Protein AF-A0A5C7R7T3-F1 (afdb_monomer)

Sequence (91 aa):
MSKVIQFLEAMGSNAAMARMSIADYQAAVAALELDEQQRESLLQRDHVALGRTLGARDTLLCLICLPHDDEEKQSPPDQDDREEETPPPPQ

Secondary structure (DSSP, 8-state):
--HHHHHHHHHHH-TTGGG--HHHHHHHHHHS---HHHHHHHHTT-HHHHHHHTT--S----------------PPP--------PPPPP-

Radius of gyration: 28.33 Å; Cα contacts (8 Å, |Δi|>4): 31; chains: 1; bounding box: 79×41×46 Å

Mean predicted aligned error: 14.03 Å

Nearest PDB structures (foldseek):
  6mjf-assembly3_E  TM=7.513E-01  e=4.843E-01  Dendrothele bispora CBS 962.96
  7ltc-assembly1_B  TM=6.426E-01  e=2.539E+00  Shewanella oneidensis MR-1
  2kqz-assembly1_A  TM=3.925E-01  e=9.080E+00  Homo sapiens

pLDDT: mean 80.74, std 14.45, range [49.06, 94.62]

Structure (mmCIF, N/CA/C/O backbone):
data_AF-A0A5C7R7T3-F1
#
_entry.id   AF-A0A5C7R7T3-F1
#
loop_
_atom_site.group_PDB
_atom_site.id
_atom_site.type_symbol
_atom_site.label_atom_id
_atom_site.label_alt_id
_atom_site.label_comp_id
_atom_site.label_asym_id
_atom_site.label_entity_id
_atom_site.label_seq_id
_atom_site.pdbx_PDB_ins_code
_atom_site.Cartn_x
_atom_site.Cartn_y
_atom_site.Cartn_z
_atom_site.occupancy
_atom_site.B_iso_or_equiv
_atom_site.auth_seq_id
_atom_site.auth_comp_id
_atom_site.auth_asym_id
_atom_site.auth_atom_id
_atom_site.pdbx_PDB_model_num
ATOM 1 N N . MET A 1 1 ? -9.072 -5.443 -13.402 1.00 61.19 1 MET A N 1
ATOM 2 C CA . MET A 1 1 ? -8.242 -4.523 -12.590 1.00 61.19 1 MET A CA 1
ATOM 3 C C . MET A 1 1 ? -8.141 -5.064 -11.172 1.00 61.19 1 MET A C 1
ATOM 5 O O . MET A 1 1 ? -9.147 -5.547 -10.669 1.00 61.19 1 MET A O 1
ATOM 9 N N . SER A 1 2 ? -6.968 -4.993 -10.535 1.00 83.19 2 SER A N 1
ATOM 10 C CA . SER A 1 2 ? -6.790 -5.415 -9.133 1.00 83.19 2 SER A CA 1
ATOM 11 C 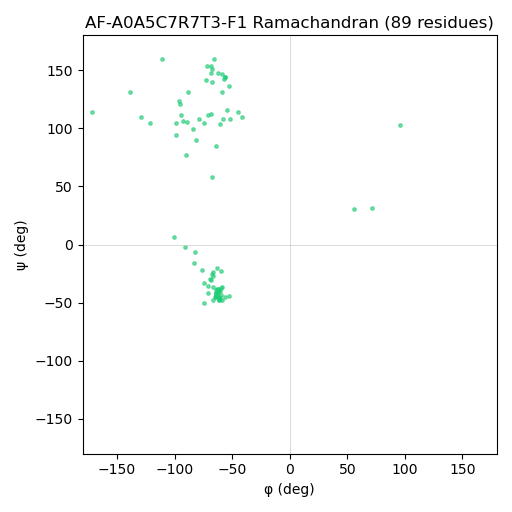C . SER A 1 2 ? -7.542 -4.479 -8.174 1.00 83.19 2 SER A C 1
ATOM 13 O O . SER A 1 2 ? -7.541 -3.264 -8.386 1.00 83.19 2 SER A O 1
ATOM 15 N N . LYS A 1 3 ? -8.179 -5.032 -7.128 1.00 89.50 3 LYS A N 1
ATOM 16 C CA . LYS A 1 3 ? -8.886 -4.262 -6.082 1.00 89.50 3 LYS A CA 1
ATOM 17 C C . LYS A 1 3 ? -7.938 -3.288 -5.365 1.00 89.50 3 LYS A C 1
ATOM 19 O O . LYS A 1 3 ? -8.318 -2.156 -5.088 1.00 89.50 3 LYS A O 1
ATOM 24 N N . VAL A 1 4 ? -6.681 -3.697 -5.155 1.00 91.19 4 VAL A N 1
ATOM 25 C CA . VAL A 1 4 ? -5.631 -2.851 -4.563 1.00 91.19 4 VAL A CA 1
ATOM 26 C C . VAL A 1 4 ? -5.357 -1.619 -5.418 1.00 91.19 4 VAL A C 1
ATOM 28 O O . VAL A 1 4 ? -5.316 -0.510 -4.901 1.00 91.19 4 VAL A O 1
ATOM 31 N N . ILE A 1 5 ? -5.189 -1.799 -6.731 1.00 91.25 5 ILE A N 1
ATOM 32 C CA . ILE A 1 5 ? -4.866 -0.693 -7.642 1.00 91.25 5 ILE A CA 1
ATOM 33 C C . ILE A 1 5 ? -6.011 0.325 -7.674 1.00 91.25 5 ILE A C 1
ATOM 35 O O . ILE A 1 5 ? -5.750 1.514 -7.557 1.00 91.25 5 ILE A O 1
ATOM 39 N N . GLN A 1 6 ? -7.266 -0.135 -7.737 1.00 91.38 6 GLN A N 1
ATOM 40 C CA . GLN A 1 6 ? -8.440 0.750 -7.687 1.00 91.38 6 GLN A CA 1
ATOM 41 C C . GLN A 1 6 ? -8.519 1.535 -6.371 1.00 91.38 6 GLN A C 1
ATOM 43 O O . GLN A 1 6 ? -8.848 2.717 -6.371 1.00 91.38 6 GLN A O 1
ATOM 48 N N . PHE A 1 7 ? -8.189 0.901 -5.243 1.00 91.69 7 PHE A N 1
ATOM 49 C CA . PHE A 1 7 ? -8.135 1.591 -3.956 1.00 91.69 7 PHE A CA 1
ATOM 50 C C . PHE A 1 7 ? -7.042 2.667 -3.913 1.00 91.69 7 PHE A C 1
ATOM 52 O O . PHE A 1 7 ? -7.296 3.788 -3.472 1.00 91.69 7 PHE A O 1
ATOM 59 N N . LEU A 1 8 ? -5.837 2.349 -4.398 1.00 91.56 8 LEU A N 1
ATOM 60 C CA . LEU A 1 8 ? -4.730 3.306 -4.481 1.00 91.56 8 LEU A CA 1
ATOM 61 C C . LEU A 1 8 ? -5.054 4.465 -5.435 1.00 91.56 8 LEU A C 1
ATOM 63 O O . LEU A 1 8 ? -4.750 5.616 -5.126 1.00 91.56 8 LEU A O 1
ATOM 67 N N . GLU A 1 9 ? -5.718 4.180 -6.553 1.00 91.69 9 GLU A N 1
ATOM 68 C CA . GLU A 1 9 ? -6.194 5.184 -7.506 1.00 91.69 9 GLU A CA 1
ATOM 69 C C . GLU A 1 9 ? -7.248 6.107 -6.881 1.00 91.69 9 GLU A C 1
ATOM 71 O O . GLU A 1 9 ? -7.148 7.327 -7.011 1.00 91.69 9 GLU A O 1
ATOM 76 N N . ALA A 1 10 ? -8.216 5.563 -6.137 1.00 90.62 10 ALA A N 1
ATOM 77 C CA . ALA A 1 10 ? -9.209 6.361 -5.417 1.00 90.62 10 ALA A CA 1
ATOM 78 C C . ALA A 1 10 ? -8.558 7.255 -4.347 1.00 90.62 10 ALA A C 1
ATOM 80 O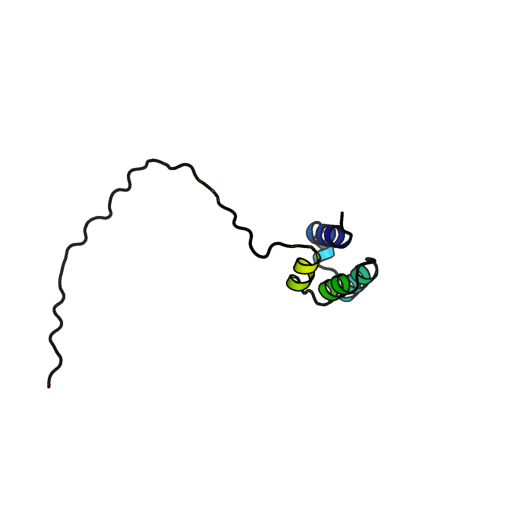 O . ALA A 1 10 ? -8.900 8.433 -4.230 1.00 90.62 10 ALA A O 1
ATOM 81 N N . MET A 1 11 ? -7.566 6.735 -3.613 1.00 90.06 11 MET A N 1
ATOM 82 C CA . MET A 1 11 ? -6.791 7.537 -2.660 1.00 90.06 11 MET A CA 1
ATOM 83 C C . MET A 1 11 ? -5.993 8.655 -3.339 1.00 90.06 11 MET A C 1
ATOM 85 O O . MET A 1 11 ? -5.946 9.766 -2.816 1.00 90.06 11 MET A O 1
ATOM 89 N N . GLY A 1 12 ? -5.358 8.374 -4.480 1.00 88.88 12 GLY A N 1
ATOM 90 C CA . GLY A 1 12 ? -4.532 9.347 -5.202 1.00 88.88 12 GLY A CA 1
ATOM 91 C C . GLY A 1 12 ? -5.342 10.409 -5.949 1.00 88.88 12 GLY A C 1
ATOM 92 O O . GLY A 1 12 ? -4.913 11.556 -6.045 1.00 88.88 12 GLY A O 1
ATOM 93 N N . SER A 1 13 ? -6.525 10.048 -6.448 1.00 90.56 13 SER A N 1
ATOM 94 C CA . SER A 1 13 ? -7.411 10.951 -7.196 1.00 90.56 13 SER A CA 1
ATOM 95 C C . SER A 1 13 ? -8.289 11.831 -6.299 1.00 90.56 13 SER A C 1
ATOM 97 O O . SER A 1 13 ? -8.814 12.842 -6.768 1.00 90.56 13 SER A O 1
ATOM 99 N N . ASN A 1 14 ? -8.426 11.505 -5.007 1.00 88.94 14 ASN A N 1
ATOM 100 C CA . ASN A 1 14 ? -9.244 12.261 -4.061 1.00 88.94 14 ASN A CA 1
ATOM 101 C C . ASN A 1 14 ? -8.434 12.790 -2.863 1.00 88.94 14 ASN A C 1
ATOM 103 O O . ASN A 1 14 ? -8.172 12.082 -1.890 1.00 88.94 14 ASN A O 1
ATOM 107 N N . ALA A 1 15 ? -8.141 14.095 -2.868 1.00 83.00 15 ALA A N 1
ATOM 108 C CA . ALA A 1 15 ? -7.413 14.765 -1.787 1.00 83.00 15 ALA A CA 1
ATOM 109 C C . ALA A 1 15 ? -8.106 14.679 -0.409 1.00 83.00 15 ALA A C 1
ATOM 111 O O . ALA A 1 15 ? -7.437 14.804 0.618 1.00 83.00 15 ALA A O 1
ATOM 112 N N . ALA A 1 16 ? -9.426 14.461 -0.356 1.00 83.00 16 ALA A N 1
ATOM 113 C CA . ALA A 1 16 ? -10.129 14.239 0.907 1.00 83.00 16 ALA A CA 1
ATOM 114 C C . ALA A 1 16 ? -9.788 12.869 1.513 1.00 83.00 16 ALA A C 1
ATOM 116 O O . ALA A 1 16 ? -9.633 12.763 2.728 1.00 83.00 16 ALA A O 1
ATOM 117 N N . MET A 1 17 ? -9.585 11.842 0.681 1.00 80.44 17 MET A N 1
ATOM 118 C CA . MET A 1 17 ? -9.165 10.514 1.142 1.00 80.44 17 MET A CA 1
ATOM 119 C C . MET A 1 17 ? -7.728 10.516 1.666 1.00 80.44 17 MET A C 1
ATOM 121 O O . MET A 1 17 ? -7.422 9.799 2.612 1.00 80.44 17 MET A O 1
ATOM 125 N N . ALA A 1 18 ? -6.864 11.389 1.144 1.00 75.56 18 ALA A N 1
ATOM 126 C CA . ALA A 1 18 ? -5.521 11.585 1.693 1.00 75.56 18 ALA A CA 1
ATOM 127 C C . ALA A 1 18 ? -5.523 12.137 3.137 1.00 75.56 18 ALA A C 1
ATOM 129 O O . ALA A 1 18 ? -4.530 11.996 3.848 1.00 75.56 18 ALA A O 1
ATOM 130 N N . ARG A 1 19 ? -6.629 12.755 3.581 1.00 85.00 19 ARG A N 1
ATOM 131 C CA . ARG A 1 19 ? -6.811 13.304 4.941 1.00 85.00 19 ARG A CA 1
ATOM 132 C C . ARG A 1 19 ? -7.624 12.390 5.861 1.00 85.00 19 ARG A C 1
ATOM 134 O O . ARG A 1 19 ? -7.975 12.798 6.966 1.00 85.00 19 ARG A O 1
ATOM 141 N N . MET A 1 20 ? -7.950 11.187 5.397 1.00 87.75 20 MET A N 1
ATOM 142 C CA . MET A 1 20 ? -8.687 10.187 6.160 1.00 87.75 20 MET A CA 1
ATOM 143 C C . MET A 1 20 ? -7.955 9.862 7.468 1.00 87.75 20 MET A C 1
ATOM 145 O O . MET A 1 20 ? -6.721 9.820 7.511 1.00 87.75 20 MET A O 1
ATOM 149 N N . SER A 1 21 ? -8.712 9.640 8.545 1.00 91.31 21 SER A N 1
ATOM 150 C CA . SER A 1 21 ? -8.113 9.228 9.811 1.00 91.31 21 SER A CA 1
ATOM 151 C C . SER A 1 21 ? -7.482 7.838 9.677 1.00 91.31 21 SER A C 1
ATOM 153 O O . SER A 1 21 ? -7.828 7.055 8.791 1.00 91.31 21 SER A O 1
ATOM 155 N N . ILE A 1 22 ? -6.553 7.500 10.574 1.00 90.06 22 ILE A N 1
ATOM 156 C CA . ILE A 1 22 ? -5.914 6.176 10.570 1.00 90.06 22 ILE A CA 1
ATOM 157 C C . ILE A 1 22 ? -6.959 5.066 10.760 1.00 90.06 22 ILE A C 1
ATOM 159 O O . ILE A 1 22 ? -6.884 4.044 10.085 1.00 90.06 22 ILE A O 1
ATOM 163 N N . ALA A 1 23 ? -7.944 5.279 11.638 1.00 92.44 23 ALA A N 1
ATOM 164 C CA . ALA A 1 23 ? -9.001 4.306 11.903 1.00 92.44 23 ALA A CA 1
ATOM 165 C C . ALA A 1 23 ? -9.872 4.069 10.662 1.00 92.44 23 ALA A C 1
ATOM 167 O O . ALA A 1 23 ? -10.127 2.925 10.288 1.00 92.44 23 ALA A O 1
ATOM 168 N N . ASP A 1 24 ? -10.256 5.150 9.982 1.00 91.81 24 ASP A N 1
ATOM 169 C CA . ASP A 1 24 ? -11.041 5.070 8.754 1.00 91.81 24 ASP A CA 1
ATOM 17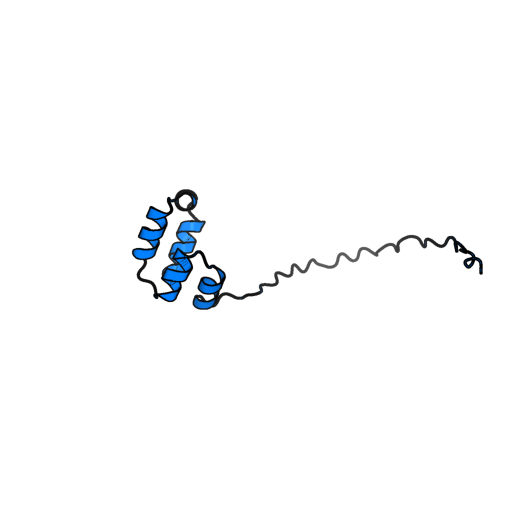0 C C . ASP A 1 24 ? -10.237 4.364 7.647 1.00 91.81 24 ASP A C 1
ATOM 172 O O . ASP A 1 24 ? -10.766 3.490 6.960 1.00 91.81 24 ASP A O 1
ATOM 176 N N . TYR A 1 25 ? -8.939 4.663 7.512 1.00 92.12 25 TYR A N 1
ATOM 177 C CA . TYR A 1 25 ? -8.059 3.974 6.562 1.00 92.12 25 TYR A CA 1
ATOM 178 C C . TYR A 1 25 ? -8.003 2.463 6.821 1.00 92.12 25 TYR A C 1
ATOM 180 O O . TYR A 1 25 ? -8.161 1.669 5.895 1.00 92.12 25 TYR A O 1
ATOM 188 N N . GLN A 1 26 ? -7.812 2.052 8.077 1.00 92.94 26 GLN A N 1
ATOM 189 C CA . GLN A 1 26 ? -7.770 0.635 8.447 1.00 92.94 26 GLN A CA 1
ATOM 190 C C . GLN A 1 26 ? -9.101 -0.068 8.157 1.00 92.94 26 GLN A C 1
ATOM 192 O O . GLN A 1 26 ? -9.097 -1.182 7.632 1.00 92.94 26 GLN A O 1
ATOM 197 N N . ALA A 1 27 ? -10.230 0.588 8.437 1.00 92.38 27 ALA A N 1
ATOM 198 C CA . ALA A 1 27 ? -11.555 0.066 8.115 1.00 92.38 27 ALA A CA 1
ATOM 199 C C . ALA A 1 27 ? -11.760 -0.082 6.597 1.00 92.38 27 ALA A C 1
ATOM 201 O O . ALA A 1 27 ? -12.265 -1.108 6.141 1.00 92.38 27 ALA A O 1
ATOM 202 N N . ALA A 1 28 ? -11.314 0.899 5.807 1.00 91.56 28 ALA A N 1
ATOM 203 C CA . ALA A 1 28 ? -11.366 0.829 4.350 1.00 91.56 28 ALA A CA 1
ATOM 204 C C . ALA A 1 28 ? -10.527 -0.342 3.810 1.00 91.56 28 ALA A C 1
ATOM 206 O O . ALA A 1 28 ? -11.020 -1.117 2.993 1.00 91.56 28 ALA A O 1
ATOM 207 N N . VAL A 1 29 ? -9.298 -0.520 4.312 1.00 92.38 29 VAL A N 1
ATOM 208 C CA . VAL A 1 29 ? -8.418 -1.645 3.947 1.00 92.38 29 VAL A CA 1
ATOM 209 C C . VAL A 1 29 ? -9.019 -2.995 4.350 1.00 92.38 29 VAL A C 1
ATOM 211 O O . VAL A 1 29 ? -8.915 -3.948 3.585 1.00 92.38 29 VAL A O 1
ATOM 214 N N . ALA A 1 30 ? -9.682 -3.088 5.505 1.00 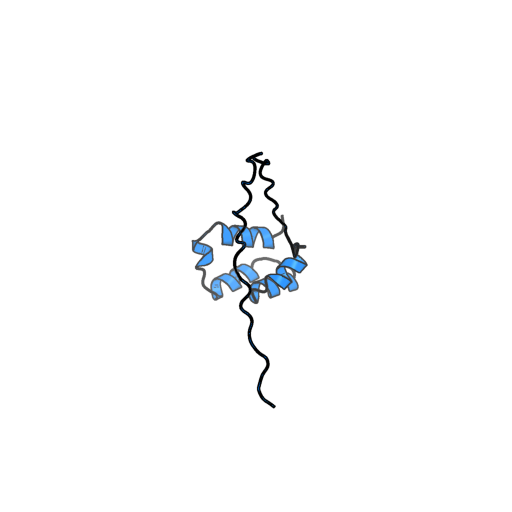90.69 30 ALA A N 1
ATOM 215 C CA . ALA A 1 30 ? -10.346 -4.317 5.945 1.00 90.69 30 ALA A CA 1
ATOM 216 C C . ALA A 1 30 ? -11.566 -4.687 5.080 1.00 90.69 30 ALA A C 1
ATOM 218 O O . ALA A 1 30 ? -11.866 -5.868 4.923 1.00 90.69 30 ALA A O 1
ATOM 219 N N . ALA A 1 31 ? -12.257 -3.692 4.515 1.00 90.88 31 ALA A N 1
ATOM 220 C CA . ALA A 1 31 ? -13.390 -3.901 3.615 1.00 90.88 31 ALA A CA 1
ATOM 221 C C . ALA A 1 31 ? -12.965 -4.333 2.198 1.00 90.88 31 ALA A C 1
ATOM 223 O O . ALA A 1 31 ? -13.754 -4.933 1.466 1.00 90.88 31 ALA A O 1
ATOM 224 N N . LEU A 1 32 ? -11.722 -4.046 1.799 1.00 86.12 32 LEU A N 1
ATOM 225 C CA . LEU A 1 32 ? -11.137 -4.587 0.580 1.00 86.12 32 LEU A CA 1
ATOM 226 C C . LEU A 1 32 ? -10.792 -6.057 0.839 1.00 86.12 32 LEU A C 1
ATOM 228 O O . LEU A 1 32 ? -9.831 -6.375 1.530 1.00 86.12 32 LEU A O 1
ATOM 232 N N . GLU A 1 33 ? -11.595 -6.968 0.294 1.00 87.81 33 GLU A N 1
ATOM 233 C CA . GLU A 1 33 ? -11.308 -8.407 0.292 1.00 87.81 33 GLU A CA 1
ATOM 234 C C . GLU A 1 33 ? -10.034 -8.686 -0.529 1.00 87.81 33 GLU A C 1
ATOM 236 O O . GLU A 1 33 ? -10.094 -8.944 -1.739 1.00 87.81 33 GLU A O 1
ATOM 241 N N . LEU A 1 34 ? -8.885 -8.553 0.130 1.00 89.69 34 LEU A N 1
ATOM 242 C CA . LEU A 1 34 ? -7.539 -8.712 -0.411 1.00 89.69 34 LEU A CA 1
ATOM 243 C C . LEU A 1 34 ? -6.875 -9.954 0.169 1.00 89.69 34 LEU A C 1
ATOM 245 O O . LEU A 1 34 ? -7.225 -10.411 1.259 1.00 89.69 34 LEU A O 1
ATOM 249 N N . ASP A 1 35 ? -5.852 -10.433 -0.530 1.00 91.12 35 ASP A N 1
ATOM 250 C CA . ASP A 1 35 ? -4.938 -11.423 0.022 1.00 91.12 35 ASP A CA 1
ATOM 251 C C . ASP A 1 35 ? -4.261 -10.887 1.293 1.00 91.12 35 ASP A C 1
ATOM 253 O O . ASP A 1 35 ? -3.956 -9.695 1.412 1.00 91.12 35 ASP A O 1
ATOM 257 N N . GLU A 1 36 ? -3.989 -11.784 2.242 1.00 91.00 36 GLU A N 1
ATOM 258 C CA . GLU A 1 36 ? -3.455 -11.447 3.568 1.00 91.00 36 GLU A CA 1
ATOM 259 C C . GLU A 1 36 ? -2.185 -10.588 3.485 1.00 91.00 36 GLU A C 1
ATOM 261 O O . GLU A 1 36 ? -2.083 -9.554 4.146 1.00 91.00 36 GLU A O 1
ATOM 266 N N . GLN A 1 37 ? -1.268 -10.952 2.585 1.00 91.56 37 GLN A N 1
ATOM 267 C CA . GLN A 1 37 ? -0.005 -10.245 2.386 1.00 91.56 37 GLN A CA 1
ATOM 268 C C . GLN A 1 37 ? -0.197 -8.824 1.829 1.00 91.56 37 GLN A C 1
ATOM 270 O O . GLN A 1 37 ? 0.520 -7.900 2.217 1.00 91.56 37 GLN A O 1
ATOM 275 N N . GLN A 1 38 ? -1.180 -8.614 0.947 1.00 92.38 38 GLN A N 1
ATOM 276 C CA . GLN A 1 38 ? -1.503 -7.284 0.417 1.00 92.38 38 GLN A CA 1
ATOM 277 C C . GLN A 1 38 ? -2.155 -6.410 1.490 1.00 92.38 38 GLN A C 1
ATOM 279 O O . GLN A 1 38 ? -1.815 -5.232 1.621 1.00 92.38 38 GLN A O 1
ATOM 284 N N . ARG A 1 39 ? -3.062 -6.994 2.283 1.00 93.88 39 ARG A N 1
ATOM 285 C CA . ARG A 1 39 ? -3.725 -6.309 3.398 1.00 93.88 39 ARG A CA 1
ATOM 286 C C . ARG A 1 39 ? -2.712 -5.857 4.446 1.00 93.88 39 ARG A C 1
ATOM 288 O O . ARG A 1 39 ? -2.736 -4.699 4.851 1.00 93.88 39 ARG A O 1
ATOM 295 N N . GLU A 1 40 ? -1.808 -6.742 4.857 1.00 94.62 40 GLU A N 1
ATOM 296 C CA . GLU A 1 40 ? -0.757 -6.413 5.824 1.00 94.62 40 GLU A CA 1
ATOM 297 C C . GLU A 1 40 ? 0.170 -5.312 5.297 1.00 94.62 40 GLU A C 1
ATOM 299 O O . GLU A 1 40 ? 0.409 -4.328 5.999 1.00 94.62 40 GLU A O 1
ATOM 304 N N . SER A 1 41 ? 0.604 -5.417 4.037 1.00 94.62 4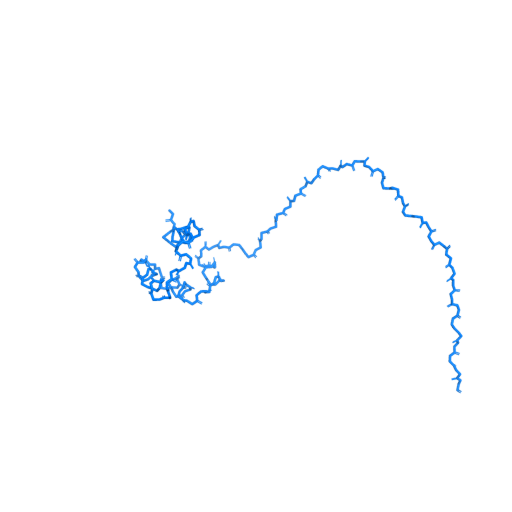1 SER A N 1
ATOM 305 C CA . SER A 1 41 ? 1.463 -4.404 3.410 1.00 94.62 41 SER A CA 1
ATOM 306 C C . SER A 1 41 ? 0.794 -3.021 3.373 1.00 94.62 41 SER A C 1
ATOM 308 O O . SER A 1 41 ? 1.451 -2.009 3.617 1.00 94.62 41 SER A O 1
ATOM 310 N N . LEU A 1 42 ? -0.524 -2.954 3.133 1.00 93.75 42 LEU A N 1
ATOM 311 C CA . LEU A 1 42 ? -1.293 -1.704 3.210 1.00 93.75 42 LEU A CA 1
ATOM 312 C C . LEU A 1 42 ? -1.364 -1.162 4.645 1.00 93.75 42 LEU A C 1
ATOM 314 O O . LEU A 1 42 ? -1.081 0.014 4.873 1.00 93.75 42 LEU A O 1
ATOM 318 N N . LEU A 1 43 ? -1.690 -2.010 5.624 1.00 93.25 43 LEU A N 1
ATOM 319 C CA . LEU A 1 43 ? -1.802 -1.604 7.030 1.00 93.25 43 LEU A CA 1
ATOM 320 C C . LEU A 1 43 ? -0.470 -1.097 7.603 1.00 93.25 43 LEU A C 1
ATOM 322 O O . LEU A 1 43 ? -0.465 -0.116 8.349 1.00 93.25 43 LEU A O 1
ATOM 326 N N . GLN A 1 44 ? 0.649 -1.720 7.225 1.00 94.44 44 GLN A N 1
ATOM 327 C CA . GLN A 1 44 ? 1.998 -1.308 7.629 1.00 94.44 44 GLN A CA 1
ATOM 328 C C . GLN A 1 44 ? 2.573 -0.167 6.775 1.00 94.44 44 GLN A C 1
ATOM 330 O O . GLN A 1 44 ? 3.633 0.364 7.101 1.00 94.44 44 GLN A O 1
ATOM 335 N N . ARG A 1 45 ? 1.882 0.236 5.699 1.00 91.38 45 ARG A N 1
ATOM 336 C CA . ARG A 1 45 ? 2.374 1.194 4.692 1.00 91.38 45 ARG A CA 1
ATOM 337 C C . ARG A 1 45 ? 3.704 0.774 4.050 1.00 91.38 45 ARG A C 1
ATOM 339 O O . ARG A 1 45 ? 4.490 1.620 3.616 1.00 91.38 45 ARG A O 1
ATOM 346 N N . ASP A 1 46 ? 3.936 -0.532 3.949 1.00 94.50 46 ASP A N 1
ATOM 347 C CA . ASP A 1 46 ? 5.107 -1.098 3.289 1.00 94.50 46 ASP A CA 1
ATOM 348 C C . ASP A 1 46 ? 4.884 -1.137 1.771 1.00 94.50 46 ASP A C 1
ATOM 350 O O . ASP A 1 46 ? 4.366 -2.093 1.190 1.00 94.50 46 ASP A O 1
ATOM 354 N N . HIS A 1 47 ? 5.277 -0.048 1.116 1.00 90.75 47 HIS A N 1
ATOM 355 C CA . HIS A 1 47 ? 5.186 0.098 -0.332 1.00 90.75 47 HIS A CA 1
ATOM 356 C C . HIS A 1 47 ? 6.121 -0.856 -1.093 1.00 90.75 47 HIS A C 1
ATOM 358 O O . HIS A 1 47 ? 5.828 -1.183 -2.244 1.00 90.75 47 HIS A O 1
ATOM 364 N N . VAL A 1 48 ? 7.209 -1.330 -0.475 1.00 91.44 48 VAL A N 1
ATOM 365 C CA . VAL A 1 48 ? 8.147 -2.271 -1.105 1.00 91.44 48 VAL A CA 1
ATOM 366 C C . VAL A 1 48 ? 7.521 -3.661 -1.146 1.00 91.44 48 VAL A C 1
ATOM 368 O O . VAL A 1 48 ? 7.461 -4.279 -2.213 1.00 91.44 48 VAL A O 1
ATOM 371 N N . ALA A 1 49 ? 7.002 -4.143 -0.014 1.00 92.44 49 ALA A N 1
ATOM 372 C CA . ALA A 1 49 ? 6.287 -5.415 0.045 1.00 92.44 49 ALA A CA 1
ATOM 373 C C . ALA A 1 49 ? 5.040 -5.397 -0.851 1.00 92.44 49 ALA A C 1
ATOM 375 O O . ALA A 1 49 ? 4.848 -6.314 -1.657 1.00 92.44 49 ALA A O 1
ATOM 376 N N . LEU A 1 50 ? 4.253 -4.314 -0.799 1.00 93.06 50 LEU A N 1
ATOM 377 C CA . LEU A 1 50 ? 3.080 -4.151 -1.656 1.00 93.06 50 LEU A CA 1
ATOM 378 C C . LEU A 1 50 ? 3.469 -4.163 -3.141 1.00 93.06 50 LEU A C 1
ATOM 380 O O . LEU A 1 50 ? 2.874 -4.900 -3.929 1.00 93.06 50 LEU A O 1
ATOM 384 N N . GLY A 1 51 ? 4.510 -3.415 -3.517 1.00 90.62 51 GLY A N 1
ATOM 385 C CA . GLY A 1 51 ? 5.036 -3.375 -4.879 1.00 90.62 51 GLY A CA 1
ATOM 386 C C . GLY A 1 51 ? 5.437 -4.756 -5.395 1.00 90.62 51 GLY A C 1
ATOM 387 O O . GLY A 1 51 ? 5.028 -5.136 -6.492 1.00 90.62 51 GLY A O 1
ATOM 388 N N . ARG A 1 52 ? 6.142 -5.557 -4.587 1.00 90.69 52 ARG A N 1
ATOM 389 C CA . ARG A 1 52 ? 6.523 -6.934 -4.952 1.00 90.69 52 ARG A CA 1
ATOM 390 C C . ARG A 1 52 ? 5.310 -7.820 -5.226 1.00 90.69 52 ARG A C 1
ATOM 392 O O . ARG A 1 52 ? 5.305 -8.535 -6.225 1.00 90.69 52 ARG A O 1
ATOM 399 N N . THR A 1 53 ? 4.267 -7.744 -4.394 1.00 91.31 53 THR A N 1
ATOM 400 C CA . THR A 1 53 ? 3.034 -8.531 -4.613 1.00 91.31 53 THR A CA 1
ATOM 401 C C . THR A 1 53 ? 2.261 -8.110 -5.864 1.00 91.31 53 THR A C 1
ATOM 403 O O . THR A 1 53 ? 1.565 -8.926 -6.461 1.00 91.31 53 THR A O 1
ATOM 406 N N . LEU A 1 54 ? 2.389 -6.846 -6.276 1.00 90.00 54 LEU A N 1
ATOM 407 C CA . LEU A 1 54 ? 1.729 -6.293 -7.460 1.00 90.00 54 LEU A CA 1
ATOM 408 C C . LEU A 1 54 ? 2.577 -6.415 -8.737 1.00 90.00 54 LEU A C 1
ATOM 410 O O . LEU A 1 54 ? 2.116 -6.013 -9.805 1.00 90.00 54 LEU A O 1
ATOM 414 N N . GLY A 1 55 ? 3.799 -6.951 -8.650 1.00 88.62 55 GLY A N 1
ATOM 415 C CA . GLY A 1 55 ? 4.720 -7.040 -9.785 1.00 88.62 55 GLY A CA 1
ATOM 416 C C . GLY A 1 55 ? 5.299 -5.686 -10.212 1.00 88.62 55 GLY A C 1
ATOM 417 O O . GLY A 1 55 ? 5.558 -5.470 -11.397 1.00 88.62 55 GLY A O 1
ATOM 418 N N . ALA A 1 56 ? 5.472 -4.757 -9.268 1.00 86.69 56 ALA A N 1
ATOM 419 C CA . ALA A 1 56 ? 6.117 -3.475 -9.520 1.00 86.69 56 ALA A CA 1
ATOM 420 C C . ALA A 1 56 ? 7.580 -3.664 -9.954 1.00 86.69 56 ALA A C 1
ATOM 422 O O . ALA A 1 56 ? 8.264 -4.595 -9.531 1.00 86.69 56 ALA A O 1
ATOM 423 N N . ARG A 1 57 ? 8.062 -2.754 -10.805 1.00 84.75 57 ARG A N 1
ATOM 424 C CA . ARG A 1 57 ? 9.465 -2.706 -11.229 1.00 84.75 57 ARG A CA 1
ATOM 425 C C . ARG A 1 57 ? 10.262 -1.844 -10.254 1.00 84.75 57 ARG A C 1
ATOM 427 O O . ARG A 1 57 ? 9.872 -0.708 -10.009 1.00 84.75 57 ARG A O 1
ATOM 434 N N . ASP A 1 58 ? 11.398 -2.352 -9.782 1.00 79.50 58 ASP A N 1
ATOM 435 C CA . ASP A 1 58 ? 12.288 -1.623 -8.865 1.00 79.50 58 ASP A CA 1
ATOM 436 C C . ASP A 1 58 ? 12.969 -0.413 -9.518 1.00 79.50 58 ASP A C 1
ATOM 438 O O . ASP A 1 58 ? 13.381 0.528 -8.844 1.00 79.50 58 ASP A O 1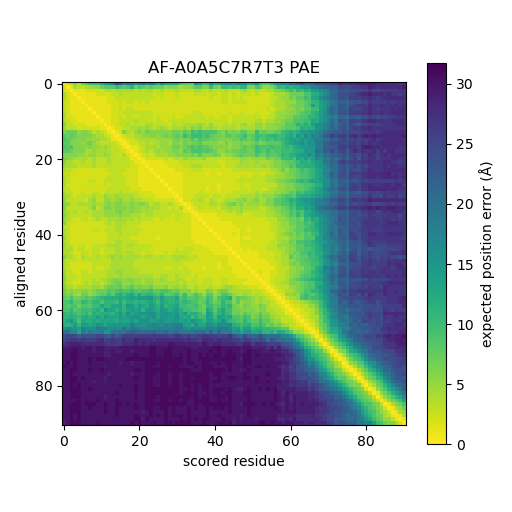
ATOM 442 N N . THR A 1 59 ? 13.128 -0.424 -10.843 1.00 83.56 59 THR A N 1
ATOM 443 C CA . THR A 1 59 ? 13.799 0.656 -11.568 1.00 83.56 59 THR A CA 1
ATOM 444 C C . THR A 1 59 ? 13.060 0.975 -12.854 1.00 83.56 59 THR A C 1
ATOM 446 O O . THR A 1 59 ? 12.726 0.093 -13.649 1.00 83.56 59 THR A O 1
ATOM 449 N N . LEU A 1 60 ? 12.817 2.266 -13.057 1.00 82.69 60 LEU A N 1
ATOM 450 C CA . LEU A 1 60 ? 12.197 2.818 -14.249 1.00 82.69 60 LEU A CA 1
ATOM 451 C C . LEU A 1 60 ? 13.098 3.958 -14.728 1.00 82.69 60 LEU A C 1
ATOM 453 O O . LEU A 1 60 ? 13.231 4.976 -14.056 1.00 82.69 60 LEU A O 1
ATOM 457 N N . LEU A 1 61 ? 13.773 3.753 -15.859 1.00 86.00 61 LEU A N 1
ATOM 458 C CA . LEU A 1 61 ? 14.633 4.761 -16.468 1.00 86.00 61 LEU A CA 1
ATOM 459 C C . LEU A 1 61 ? 13.817 5.531 -17.510 1.00 86.00 61 LEU A C 1
ATOM 461 O O . LEU A 1 61 ? 13.446 4.971 -18.540 1.00 86.00 61 LEU A O 1
ATOM 465 N N . CYS A 1 62 ? 13.530 6.804 -17.237 1.00 84.56 62 CYS A N 1
ATOM 466 C CA . CYS A 1 62 ? 12.923 7.705 -18.213 1.00 84.56 62 CYS A CA 1
ATOM 467 C C . CYS A 1 62 ? 14.038 8.462 -18.944 1.00 84.56 62 CYS A C 1
ATOM 469 O O . CYS A 1 62 ? 14.678 9.335 -18.360 1.00 84.56 62 CYS A O 1
ATOM 471 N N . LEU A 1 63 ? 14.296 8.100 -20.202 1.00 89.31 63 LEU A N 1
ATOM 472 C CA . LEU A 1 63 ? 15.246 8.808 -21.057 1.00 89.31 63 LEU A CA 1
ATOM 473 C C . LEU A 1 63 ? 14.494 9.812 -21.92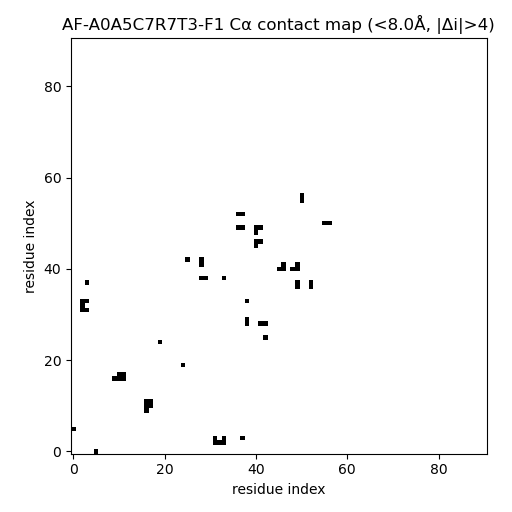3 1.00 89.31 63 LEU A C 1
ATOM 475 O O . LEU A 1 63 ? 13.604 9.441 -22.687 1.00 89.31 63 LEU A O 1
ATOM 479 N N . ILE A 1 64 ? 14.887 11.077 -21.820 1.00 86.38 64 ILE A N 1
ATOM 480 C CA . ILE A 1 64 ? 14.456 12.127 -22.738 1.00 86.38 64 ILE A CA 1
ATOM 481 C C . ILE A 1 64 ? 15.588 12.308 -23.749 1.00 86.38 64 ILE A C 1
ATOM 483 O O . ILE A 1 64 ? 16.629 12.875 -23.426 1.00 86.38 64 ILE A O 1
ATOM 487 N N . CYS A 1 65 ? 15.406 11.798 -24.966 1.00 84.38 65 CYS A N 1
ATOM 488 C CA . CYS A 1 65 ? 16.319 12.067 -26.073 1.00 84.38 65 CYS A CA 1
ATOM 489 C C . CYS A 1 65 ? 15.922 13.394 -26.719 1.00 84.38 65 CYS A C 1
ATOM 491 O O . CYS A 1 65 ? 14.977 13.449 -27.505 1.00 84.38 65 CYS A O 1
ATOM 493 N N . LEU A 1 66 ? 16.631 14.461 -26.358 1.00 84.44 66 LEU A N 1
ATOM 494 C CA . LEU A 1 66 ? 16.551 15.720 -27.086 1.00 84.44 66 LEU A CA 1
ATOM 495 C C . LEU A 1 66 ? 17.280 15.559 -28.432 1.00 84.44 66 LEU A C 1
ATOM 497 O O . LEU A 1 66 ? 18.305 14.870 -28.476 1.00 84.44 66 LEU A O 1
ATOM 501 N N . PRO A 1 67 ? 16.768 16.150 -29.526 1.00 79.75 67 PRO A N 1
ATOM 502 C CA . PRO A 1 67 ? 17.532 16.244 -30.763 1.00 79.75 67 PRO A CA 1
ATOM 503 C C . PRO A 1 67 ? 18.865 16.952 -30.485 1.00 79.75 67 PRO A C 1
ATOM 505 O O . PRO A 1 67 ? 18.938 17.833 -29.630 1.00 79.75 67 PRO A O 1
ATOM 508 N N . HIS A 1 68 ? 19.925 16.529 -31.173 1.00 71.06 68 HIS A N 1
ATOM 509 C CA . HIS A 1 68 ? 21.203 17.228 -31.124 1.00 71.06 68 HIS A CA 1
ATOM 510 C C . HIS A 1 68 ? 21.002 18.576 -31.821 1.00 71.06 68 HIS A C 1
ATOM 512 O O . HIS A 1 68 ? 20.741 18.603 -33.020 1.00 71.06 68 HIS A O 1
ATOM 518 N N . ASP A 1 69 ? 21.060 19.676 -31.075 1.00 66.69 69 ASP A N 1
ATOM 519 C CA . ASP A 1 69 ? 21.427 20.950 -31.676 1.00 66.69 69 ASP A CA 1
ATOM 520 C C . ASP A 1 69 ? 22.920 20.827 -31.996 1.00 66.69 69 ASP A C 1
ATOM 522 O O . ASP A 1 69 ? 23.745 20.698 -31.087 1.00 66.69 69 ASP A O 1
ATOM 526 N N . ASP A 1 70 ? 23.259 20.781 -33.285 1.00 62.38 70 ASP A N 1
ATOM 527 C CA . ASP A 1 70 ? 24.626 20.944 -33.787 1.00 62.38 70 ASP A CA 1
ATOM 528 C C . ASP A 1 70 ? 25.082 22.398 -33.545 1.00 62.38 70 ASP A C 1
ATOM 530 O O . ASP A 1 70 ? 25.400 23.139 -34.471 1.00 62.38 70 ASP A O 1
ATOM 534 N N . GLU A 1 71 ? 25.083 22.850 -32.292 1.00 60.50 71 GLU A N 1
ATOM 535 C CA . GLU A 1 71 ? 25.789 24.061 -31.904 1.00 60.50 71 GLU A CA 1
ATOM 536 C C . GLU A 1 71 ? 27.205 23.645 -31.513 1.00 60.50 71 GLU A C 1
ATOM 538 O O . GLU A 1 71 ? 27.444 23.012 -30.479 1.00 60.50 71 GLU A O 1
ATOM 543 N N . GLU A 1 72 ? 28.144 23.955 -32.409 1.00 55.28 72 GLU A N 1
ATOM 544 C CA . GLU A 1 72 ? 29.583 23.825 -32.210 1.00 55.28 72 GLU A CA 1
ATOM 545 C C . GLU A 1 72 ? 29.948 24.296 -30.797 1.00 55.28 72 GLU A C 1
ATOM 547 O O . GLU A 1 72 ? 29.895 25.485 -30.474 1.00 55.28 72 GLU A O 1
ATOM 552 N N . LYS A 1 73 ? 30.325 23.353 -29.926 1.00 55.66 73 LYS A N 1
ATOM 553 C CA . LYS A 1 73 ? 30.895 23.683 -28.622 1.00 55.66 73 LYS A CA 1
ATOM 554 C C . LYS A 1 73 ? 32.172 24.475 -28.874 1.00 55.66 73 LYS A C 1
ATOM 556 O O . LYS A 1 73 ? 33.198 23.894 -29.219 1.00 55.66 73 LYS A O 1
ATOM 561 N N . GLN A 1 74 ? 32.113 25.789 -28.678 1.00 53.34 74 GLN A N 1
ATOM 562 C CA . GLN A 1 74 ? 33.309 26.593 -28.478 1.00 53.34 74 GLN A CA 1
ATOM 563 C C . GLN A 1 74 ? 34.079 25.966 -27.315 1.00 53.34 74 GLN A C 1
ATOM 565 O O . GLN A 1 74 ? 33.572 25.878 -26.194 1.00 53.34 74 GLN A O 1
ATOM 570 N N . SER A 1 75 ? 35.274 25.457 -27.608 1.00 53.19 75 SER A N 1
ATOM 571 C CA . SER A 1 75 ? 36.191 24.948 -26.597 1.00 53.19 75 SER A CA 1
ATOM 572 C C . SER A 1 75 ? 36.389 26.020 -25.520 1.00 53.19 75 SER A C 1
ATOM 574 O O . SER A 1 75 ? 36.549 27.194 -25.870 1.00 53.19 75 SER A O 1
ATOM 576 N N . PRO A 1 76 ? 36.381 25.664 -24.223 1.00 57.06 76 PRO A N 1
ATOM 577 C CA . PRO A 1 76 ? 36.762 26.615 -23.188 1.00 57.06 76 PRO A CA 1
ATOM 578 C C . PRO A 1 76 ? 38.180 27.138 -23.482 1.00 57.06 76 PRO A C 1
ATOM 580 O O . PRO A 1 76 ? 39.001 26.373 -23.999 1.00 57.06 76 PRO A O 1
ATOM 583 N N . PRO A 1 77 ? 38.475 28.421 -23.197 1.00 51.28 77 PRO A N 1
ATOM 584 C CA . PRO A 1 77 ? 39.811 28.956 -23.399 1.00 51.28 77 PRO A CA 1
ATOM 585 C C . PRO A 1 77 ? 40.811 28.158 -22.562 1.00 51.28 77 PRO A C 1
ATOM 587 O O . PRO A 1 77 ? 40.588 27.911 -21.374 1.00 51.28 77 PR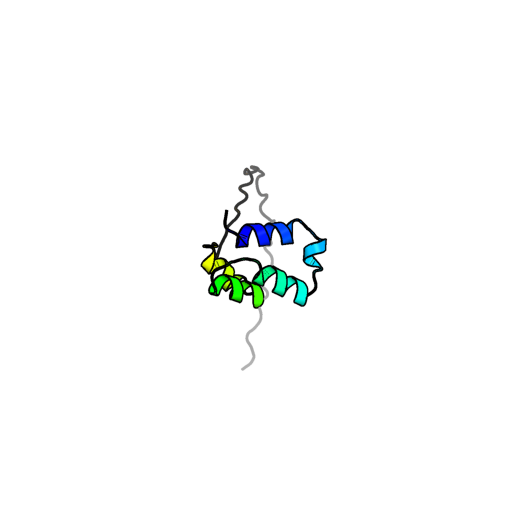O A O 1
ATOM 590 N N . ASP A 1 78 ? 41.886 27.754 -23.229 1.00 57.03 78 ASP A N 1
ATOM 591 C CA . ASP A 1 78 ? 43.083 27.154 -22.658 1.00 57.03 78 ASP A CA 1
ATOM 592 C C . ASP A 1 78 ? 43.593 28.070 -21.531 1.00 57.03 78 ASP A C 1
ATOM 594 O O . ASP A 1 78 ? 44.021 29.198 -21.781 1.00 57.03 78 ASP A O 1
ATOM 598 N N . GLN A 1 79 ? 43.436 27.639 -20.278 1.00 51.56 79 GLN A N 1
ATOM 599 C CA . GLN A 1 79 ? 44.126 28.248 -19.142 1.00 51.56 79 GLN A CA 1
ATOM 600 C C . GLN A 1 79 ? 45.452 27.512 -18.974 1.00 51.56 79 GLN A C 1
ATOM 602 O O 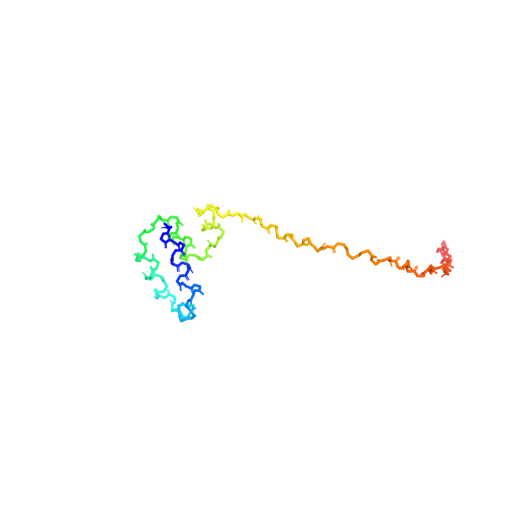. GLN A 1 79 ? 45.604 26.660 -18.100 1.00 51.56 79 GLN A O 1
ATOM 607 N N . ASP A 1 80 ? 46.391 27.850 -19.848 1.00 57.66 80 ASP A N 1
ATOM 608 C CA . ASP A 1 80 ? 47.809 27.752 -19.548 1.00 57.66 80 ASP A CA 1
ATOM 609 C C . ASP A 1 80 ? 48.174 28.964 -18.685 1.00 57.66 80 ASP A C 1
ATOM 611 O O . ASP A 1 80 ? 48.141 30.093 -19.171 1.00 57.66 80 ASP A O 1
ATOM 615 N N . ASP A 1 81 ? 48.427 28.746 -17.392 1.00 52.66 81 ASP A N 1
ATOM 616 C CA . ASP A 1 81 ? 49.451 29.507 -16.673 1.00 52.66 81 ASP A CA 1
ATOM 617 C C . ASP A 1 81 ? 49.706 28.960 -15.251 1.00 52.66 81 ASP A C 1
ATOM 619 O O . ASP A 1 81 ? 48.908 29.133 -14.327 1.00 52.66 81 ASP A O 1
ATOM 623 N N . ARG A 1 82 ? 50.935 28.445 -15.105 1.00 49.06 82 ARG A N 1
ATOM 624 C CA . ARG A 1 82 ? 51.835 28.487 -13.933 1.00 49.06 82 ARG A CA 1
ATOM 625 C C . ARG A 1 82 ? 51.854 27.313 -12.955 1.00 49.06 82 ARG A C 1
ATOM 627 O O . ARG A 1 82 ? 51.083 27.201 -12.009 1.00 49.06 82 ARG A O 1
ATOM 634 N N . GLU A 1 83 ? 52.914 26.533 -13.143 1.00 57.16 83 GLU A N 1
ATOM 635 C CA . GLU A 1 83 ? 53.645 25.759 -12.145 1.00 57.16 83 GLU A CA 1
ATOM 636 C C . GLU A 1 83 ? 53.901 26.597 -10.873 1.00 57.16 83 GLU A C 1
ATOM 638 O O . GLU A 1 83 ? 54.650 27.574 -10.902 1.00 57.16 83 GLU A O 1
ATOM 643 N N . GLU A 1 84 ? 53.301 26.212 -9.743 1.00 52.75 84 GLU A N 1
ATOM 644 C CA . GLU A 1 84 ? 53.733 26.674 -8.420 1.00 52.75 84 GLU A CA 1
ATOM 645 C C . GLU A 1 84 ? 54.614 25.586 -7.790 1.00 52.75 84 GLU A C 1
ATOM 647 O O . GLU A 1 84 ? 54.156 24.599 -7.210 1.00 52.75 84 GLU A O 1
ATOM 652 N N . GLU A 1 85 ? 55.919 25.758 -7.991 1.00 58.31 85 GLU A N 1
ATOM 653 C CA . GLU A 1 85 ? 57.011 25.006 -7.384 1.00 58.31 85 GLU A CA 1
ATOM 654 C C . GLU A 1 85 ? 56.925 25.116 -5.847 1.00 58.31 85 GLU A C 1
ATOM 656 O O . GLU A 1 85 ? 57.192 26.168 -5.267 1.00 58.31 85 GLU A O 1
ATOM 661 N N . THR A 1 86 ? 56.535 24.039 -5.159 1.00 58.06 86 THR A N 1
ATOM 662 C CA . THR A 1 86 ? 56.639 23.954 -3.691 1.00 58.06 86 THR A CA 1
ATOM 663 C C . THR A 1 86 ? 57.941 23.231 -3.322 1.00 58.06 86 THR A C 1
ATOM 665 O O . THR A 1 86 ? 58.134 22.086 -3.738 1.00 58.06 86 THR A O 1
ATOM 668 N N . PRO A 1 87 ? 58.863 23.858 -2.564 1.00 65.06 87 PRO A N 1
ATOM 669 C CA . PRO A 1 87 ? 60.151 23.251 -2.232 1.00 65.06 87 PRO A CA 1
ATOM 670 C C . PRO A 1 87 ? 59.987 22.104 -1.213 1.00 65.06 87 PRO A C 1
ATOM 672 O O . PRO A 1 87 ? 59.035 22.111 -0.426 1.00 65.06 87 PRO A O 1
ATOM 675 N N . PRO A 1 88 ? 60.902 21.111 -1.191 1.00 69.88 88 PRO A N 1
ATOM 676 C CA . PRO A 1 88 ? 60.794 19.967 -0.289 1.00 69.88 88 PRO A CA 1
ATOM 677 C C . PRO A 1 88 ? 61.009 20.369 1.185 1.00 69.88 88 PRO A C 1
ATOM 679 O O . PRO A 1 88 ? 61.701 21.353 1.465 1.00 69.88 88 PRO A O 1
ATOM 682 N N . PRO A 1 89 ? 60.441 19.609 2.143 1.00 64.50 89 PRO A N 1
ATOM 683 C CA . PRO A 1 89 ? 60.534 19.925 3.567 1.00 64.50 89 PRO A CA 1
ATOM 684 C C . PRO A 1 89 ? 61.972 19.773 4.105 1.00 64.50 89 PRO A C 1
ATOM 686 O O . PRO A 1 89 ? 62.737 18.953 3.589 1.00 64.50 89 PRO A O 1
ATOM 689 N N . PRO A 1 90 ? 62.353 20.540 5.147 1.00 62.03 90 PRO A N 1
ATOM 690 C CA . PRO A 1 90 ? 63.685 20.463 5.746 1.00 62.03 90 PRO A CA 1
ATOM 691 C C . PRO A 1 90 ? 63.901 19.128 6.484 1.00 62.03 90 PRO A C 1
ATOM 693 O O . PRO A 1 90 ? 62.949 18.562 7.023 1.00 62.03 90 PRO A O 1
ATOM 696 N N . GLN A 1 91 ? 65.153 18.645 6.479 1.00 58.94 91 GLN A N 1
ATOM 697 C CA . GLN A 1 91 ? 65.609 17.417 7.154 1.00 58.94 91 GLN A CA 1
ATOM 698 C C . GLN A 1 91 ? 65.614 17.539 8.679 1.00 58.94 91 GLN A C 1
ATOM 700 O O . GLN A 1 91 ? 65.970 18.632 9.177 1.00 58.94 91 GLN A O 1
#

Solvent-accessible surface area (backbone atoms only — not comparable to full-atom values): 6221 Å² total; per-residue (Å²): 133,59,71,67,60,54,51,52,47,52,40,72,76,28,75,68,57,69,67,51,51,72,68,57,50,52,52,54,53,67,69,49,92,59,58,68,70,53,46,49,19,58,74,71,64,35,62,66,63,35,30,59,77,72,68,57,74,96,73,84,87,85,80,81,84,70,79,82,75,89,66,80,76,76,73,77,80,84,83,83,82,79,89,80,87,76,80,82,82,83,133

Foldseek 3Di:
DDLLVVVVVVCVVDPVNVVDDLVVQLVVLVVRPDDPQCSVCSNVVVPVSNCVVVVHDPDDDDDDDDPDPPPPPPDDDDPDDDDDDDDDDDD